Protein AF-A0A1K2HZ87-F1 (afdb_monomer)

Solvent-accessible surface area (backbone atoms only — not comparable to full-atom values): 9697 Å² total; per-residue (Å²): 133,84,80,79,74,82,75,60,82,51,52,67,23,54,53,44,24,33,59,76,69,73,49,87,72,66,82,45,75,42,82,90,81,46,30,38,33,39,70,49,81,45,78,43,87,88,40,58,28,42,38,37,41,38,37,34,68,82,41,37,35,39,38,37,41,30,36,68,82,52,58,38,42,77,94,30,50,65,41,46,52,54,32,38,54,56,54,40,75,74,49,92,72,55,38,61,44,82,44,85,47,100,91,45,31,31,45,28,40,40,35,76,45,79,30,78,99,60,77,78,41,17,66,57,54,44,53,53,50,51,54,49,48,52,52,48,39,74,45,42,64,57,51,46,45,31,32,74,51,88,51,48,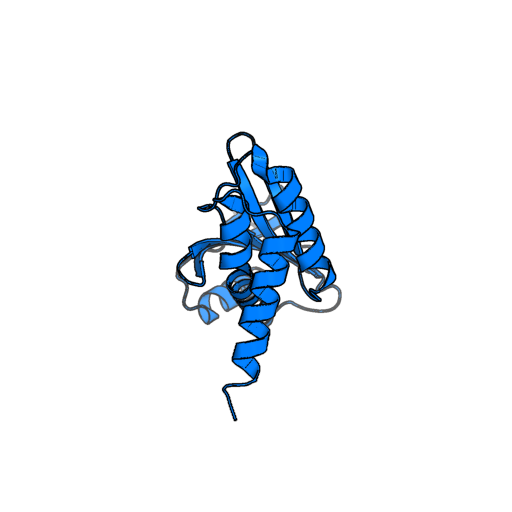33,68,60,46,52,51,53,54,52,54,58,61,53,55,60,69,68,74,77,120

Sequence (172 aa):
MTSNTIAFKHDIALKTFLAEMEWDDEVAYDFDQDFAHVTTSVSVGGNYCLLIVEAYNNDMIDIYIYMRYMSVKESQSEQMQLLLSTINSKMRVGAFQFLPMPDQRVVRWHHATDFEGSNPTGTTIRLNVVNGLETVKHYADLIAAVALTNQKADAAFAEFMQTHQHEGENTH

pLDDT: mean 88.02, std 13.91, range [37.75, 98.31]

Mean predicted aligned error: 6.15 Å

Nearest PDB structures (foldseek):
  5fr7-assembly1_B  TM=6.627E-01  e=3.741E-04  Erwinia amylovora CFBP1430
  4h5b-assembly1_A  TM=6.533E-01  e=1.423E-03  Deinococcus radiodurans R1 = ATCC 13939 = DSM 20539
  9bcu-assembly1_B  TM=2.996E-01  e=3.580E-01  Thermococcus kodakarensis
  4z4q-assembly1_A  TM=2.745E-01  e=2.340E-01  Streptococcus pneumoniae TIGR4
  8k2c-assembly1_SY  TM=2.185E-01  e=1.846E+00  Homo sapiens

Organism: NCBI:txid665118

Structure (mmCIF, N/CA/C/O backbone):
data_AF-A0A1K2HZ87-F1
#
_entry.id   AF-A0A1K2HZ87-F1
#
loop_
_atom_site.group_PDB
_atom_site.id
_atom_site.type_symbol
_atom_site.label_atom_id
_atom_site.label_alt_id
_atom_site.label_comp_id
_atom_site.label_asym_id
_atom_site.label_entity_id
_atom_site.label_seq_id
_atom_site.pdbx_PDB_ins_code
_atom_site.Cartn_x
_atom_site.Cartn_y
_atom_site.Cartn_z
_atom_site.occupancy
_atom_site.B_iso_or_equiv
_atom_site.auth_seq_id
_atom_site.auth_comp_id
_atom_site.auth_asym_id
_atom_site.auth_atom_id
_atom_site.pdbx_PDB_model_num
ATOM 1 N N . MET A 1 1 ? 1.991 -1.975 -41.787 1.00 37.94 1 MET A N 1
ATOM 2 C CA . MET A 1 1 ? 1.447 -1.218 -40.644 1.00 37.94 1 MET A CA 1
ATOM 3 C C . MET A 1 1 ? 2.426 -1.406 -39.504 1.00 37.94 1 MET A C 1
ATOM 5 O O . MET A 1 1 ? 2.479 -2.484 -38.933 1.00 37.94 1 MET A O 1
ATOM 9 N N . THR A 1 2 ? 3.309 -0.440 -39.284 1.00 38.53 2 THR A N 1
ATOM 10 C CA . THR A 1 2 ? 4.235 -0.458 -38.149 1.00 38.53 2 THR A CA 1
ATOM 11 C C . THR A 1 2 ? 3.432 -0.097 -36.910 1.00 38.53 2 THR A C 1
ATOM 13 O O . THR A 1 2 ? 2.981 1.038 -36.779 1.00 38.53 2 THR A O 1
ATOM 16 N N . SER A 1 3 ? 3.183 -1.085 -36.051 1.00 37.75 3 SER A N 1
ATOM 17 C CA . SER A 1 3 ? 2.693 -0.846 -34.697 1.00 37.75 3 SER A CA 1
ATOM 18 C C . SER A 1 3 ? 3.738 0.015 -33.995 1.00 37.75 3 SER A C 1
ATOM 20 O O . SER A 1 3 ? 4.822 -0.473 -33.684 1.00 37.75 3 SER A O 1
ATOM 22 N N . ASN A 1 4 ? 3.456 1.308 -33.824 1.00 40.94 4 ASN A N 1
ATOM 23 C CA . ASN A 1 4 ? 4.216 2.147 -32.908 1.00 40.94 4 ASN A CA 1
ATOM 24 C C . ASN A 1 4 ? 3.899 1.632 -31.507 1.00 40.94 4 ASN A C 1
ATOM 26 O O . ASN A 1 4 ? 2.905 2.029 -30.907 1.00 40.94 4 ASN A O 1
ATOM 30 N N . THR A 1 5 ? 4.700 0.691 -31.019 1.00 52.38 5 THR A N 1
ATOM 31 C CA . THR A 1 5 ? 4.662 0.289 -29.618 1.00 52.38 5 THR A CA 1
ATOM 32 C C . THR A 1 5 ? 5.093 1.510 -28.816 1.00 52.38 5 THR A C 1
ATOM 34 O O . THR A 1 5 ? 6.268 1.876 -28.830 1.00 52.38 5 THR A O 1
ATOM 37 N N . ILE A 1 6 ? 4.134 2.196 -28.195 1.00 56.19 6 ILE A N 1
ATOM 38 C CA . ILE A 1 6 ? 4.424 3.235 -27.210 1.00 56.19 6 ILE A CA 1
ATOM 39 C C . ILE A 1 6 ? 5.147 2.516 -26.072 1.00 56.19 6 ILE A C 1
ATOM 41 O O . ILE A 1 6 ? 4.552 1.715 -25.356 1.00 56.19 6 ILE A O 1
ATOM 45 N N . ALA A 1 7 ? 6.460 2.712 -25.987 1.00 64.81 7 ALA A N 1
ATOM 46 C CA . ALA A 1 7 ? 7.258 2.165 -24.906 1.00 64.81 7 ALA A CA 1
ATOM 47 C C . ALA A 1 7 ? 7.078 3.078 -23.692 1.00 64.81 7 ALA A C 1
ATOM 49 O O . ALA A 1 7 ? 7.495 4.235 -23.728 1.00 64.81 7 ALA A O 1
ATOM 50 N N . PHE A 1 8 ? 6.447 2.568 -22.635 1.00 75.81 8 P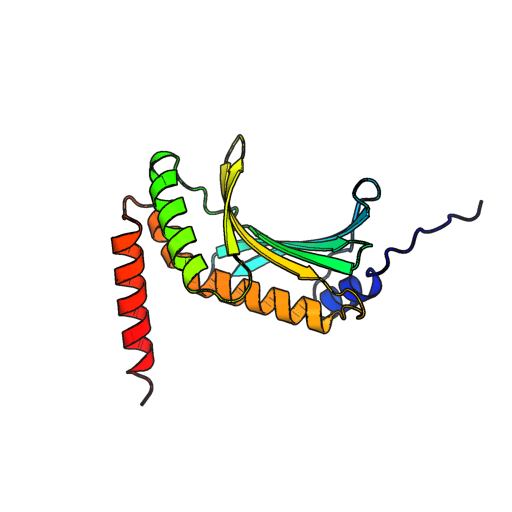HE A N 1
ATOM 51 C CA . PHE A 1 8 ? 6.409 3.260 -21.351 1.00 75.81 8 PHE A CA 1
ATOM 52 C C . PHE A 1 8 ? 7.821 3.387 -20.790 1.00 75.81 8 PHE A C 1
ATOM 54 O O . PHE A 1 8 ? 8.598 2.426 -20.816 1.00 75.81 8 PHE A O 1
ATOM 61 N N . LYS A 1 9 ? 8.149 4.573 -20.267 1.00 80.75 9 LYS A N 1
ATOM 62 C CA . LYS A 1 9 ? 9.511 4.945 -19.852 1.00 80.75 9 LYS A CA 1
ATOM 63 C C . LYS A 1 9 ? 10.128 3.946 -18.867 1.00 80.75 9 LYS A C 1
ATOM 65 O O . LYS A 1 9 ? 11.326 3.675 -18.930 1.00 80.75 9 LYS A O 1
ATOM 70 N N . HIS A 1 10 ? 9.307 3.371 -17.990 1.00 84.69 10 HIS A N 1
ATOM 71 C CA . HIS A 1 10 ? 9.749 2.520 -16.882 1.00 84.69 10 HIS A CA 1
ATOM 72 C C . HIS A 1 10 ? 9.409 1.032 -17.040 1.00 84.69 10 HIS A C 1
ATOM 74 O O . HIS A 1 10 ? 9.577 0.265 -16.093 1.00 84.69 10 HIS A O 1
ATOM 80 N N . ASP A 1 11 ? 9.006 0.588 -18.233 1.00 90.06 11 ASP A N 1
ATOM 81 C CA . ASP A 1 11 ? 8.689 -0.823 -18.511 1.00 90.06 11 ASP A CA 1
ATOM 82 C C . ASP A 1 11 ? 9.848 -1.775 -18.141 1.00 90.06 11 ASP A C 1
ATOM 84 O O . ASP A 1 11 ? 9.665 -2.783 -17.458 1.00 90.06 11 ASP A O 1
ATOM 88 N N . ILE A 1 12 ? 11.081 -1.409 -18.508 1.00 91.12 12 ILE A N 1
ATOM 89 C CA . ILE A 1 12 ? 12.283 -2.195 -18.183 1.00 91.12 12 ILE A CA 1
ATOM 90 C C . ILE A 1 12 ? 12.487 -2.300 -16.665 1.00 91.12 12 ILE A C 1
ATOM 92 O O . ILE A 1 12 ? 12.902 -3.352 -16.170 1.00 91.12 12 ILE A O 1
ATOM 96 N N . ALA A 1 13 ? 12.194 -1.232 -15.917 1.00 93.50 13 ALA A N 1
ATOM 97 C CA . ALA A 1 13 ? 12.346 -1.223 -14.467 1.00 93.50 13 ALA A CA 1
ATOM 98 C C . ALA A 1 13 ? 11.336 -2.169 -13.801 1.00 93.50 13 ALA A C 1
ATOM 100 O O . ALA A 1 13 ? 11.739 -2.964 -12.954 1.00 93.50 13 ALA A O 1
ATOM 101 N N . LEU A 1 14 ? 10.071 -2.161 -14.241 1.00 95.56 14 LEU A N 1
ATOM 102 C CA . LEU A 1 14 ? 9.042 -3.085 -13.750 1.00 95.56 14 LEU A CA 1
ATOM 103 C C . LEU A 1 14 ? 9.363 -4.548 -14.087 1.00 95.56 14 LEU A C 1
ATOM 105 O O . LEU A 1 14 ? 9.256 -5.411 -13.221 1.00 95.56 14 LEU A O 1
ATOM 109 N N . LYS A 1 15 ? 9.840 -4.835 -15.304 1.00 94.94 15 LYS A N 1
ATOM 110 C CA . LYS A 1 15 ? 10.272 -6.192 -15.693 1.00 94.94 15 LYS A CA 1
ATOM 111 C C . LYS A 1 15 ? 11.463 -6.687 -14.879 1.00 94.94 15 LYS A C 1
ATOM 113 O O . LYS A 1 15 ? 11.500 -7.844 -14.473 1.00 94.94 15 LYS A O 1
ATOM 118 N N . THR A 1 16 ? 12.431 -5.809 -14.621 1.00 94.69 16 THR A N 1
ATOM 119 C CA . THR A 1 16 ? 13.583 -6.136 -13.767 1.00 94.69 16 THR A CA 1
ATOM 120 C C . THR A 1 16 ? 13.135 -6.379 -12.327 1.00 94.69 16 THR A C 1
ATOM 122 O O . THR A 1 16 ? 13.592 -7.327 -11.703 1.00 94.69 16 THR A O 1
ATOM 125 N N . PHE A 1 17 ? 12.204 -5.569 -11.817 1.00 96.38 17 PHE A N 1
ATOM 126 C CA . PHE A 1 17 ? 11.588 -5.765 -10.506 1.00 96.38 17 PHE A CA 1
ATOM 127 C C . PHE A 1 17 ? 10.897 -7.133 -10.390 1.00 96.38 17 PHE A C 1
ATOM 129 O O . PHE A 1 17 ? 11.177 -7.860 -9.443 1.00 96.38 17 PHE A O 1
ATOM 136 N N . LEU A 1 18 ? 10.061 -7.514 -11.362 1.00 96.44 18 LEU A N 1
ATOM 137 C CA . LEU A 1 18 ? 9.407 -8.829 -11.400 1.00 96.44 18 LEU A CA 1
ATOM 138 C C . LEU A 1 18 ? 10.424 -9.975 -11.371 1.00 96.44 18 LEU A C 1
ATOM 140 O O . LEU A 1 18 ? 10.289 -10.902 -10.576 1.00 96.44 18 LEU A O 1
ATOM 144 N N . ALA A 1 19 ? 11.483 -9.870 -12.180 1.00 95.06 19 ALA A N 1
ATOM 145 C CA . ALA A 1 19 ? 12.557 -10.857 -12.207 1.00 95.06 19 ALA A CA 1
ATOM 146 C C . ALA A 1 19 ? 13.308 -10.947 -10.865 1.00 95.06 19 ALA A C 1
ATOM 148 O O . ALA A 1 19 ? 13.612 -12.045 -10.413 1.00 95.06 19 ALA A O 1
ATOM 149 N N . GLU A 1 20 ? 13.582 -9.814 -10.208 1.00 95.12 20 GLU A N 1
ATOM 150 C CA . GLU A 1 20 ? 14.204 -9.782 -8.875 1.00 95.12 20 GLU A CA 1
ATOM 151 C C . GLU A 1 20 ? 13.308 -10.371 -7.775 1.00 95.12 20 GLU A C 1
ATOM 153 O O . GLU A 1 20 ? 13.824 -10.874 -6.778 1.00 95.12 20 GLU A O 1
ATOM 158 N N . MET A 1 21 ? 11.986 -10.283 -7.935 1.00 94.56 21 MET A N 1
ATOM 159 C CA . MET A 1 21 ? 11.010 -10.883 -7.021 1.00 94.56 21 MET A CA 1
ATOM 160 C C . MET A 1 21 ? 10.713 -12.353 -7.337 1.00 94.56 21 ME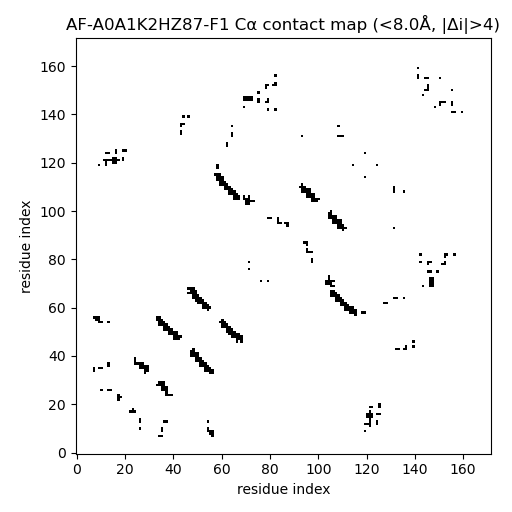T A C 1
ATOM 162 O O . MET A 1 21 ? 10.005 -12.996 -6.564 1.00 94.56 21 MET A O 1
ATOM 166 N N . GLU A 1 22 ? 11.248 -12.875 -8.446 1.00 94.69 22 GLU A N 1
ATOM 167 C CA . GLU A 1 22 ? 10.935 -14.204 -8.984 1.00 94.69 22 GLU A CA 1
ATOM 168 C C . GLU A 1 22 ? 9.426 -14.399 -9.232 1.00 94.69 22 GLU A C 1
ATOM 170 O O . GLU A 1 22 ? 8.881 -15.484 -9.033 1.00 94.69 22 GLU A O 1
ATOM 175 N N . TRP A 1 23 ? 8.741 -13.334 -9.659 1.00 94.12 23 TRP A N 1
ATOM 176 C CA . TRP A 1 23 ? 7.316 -13.360 -9.996 1.00 94.12 23 TRP A CA 1
ATOM 177 C C . TRP A 1 23 ? 7.105 -13.562 -11.494 1.00 94.12 23 TRP A C 1
ATOM 179 O O . TRP A 1 23 ? 7.844 -13.024 -12.320 1.00 94.12 23 TRP A O 1
ATOM 189 N N . ASP A 1 24 ? 6.079 -14.338 -11.834 1.00 93.38 24 ASP A N 1
ATOM 190 C CA . ASP A 1 24 ? 5.660 -14.652 -13.201 1.00 93.38 24 ASP A CA 1
ATOM 191 C C . ASP A 1 24 ? 4.520 -13.752 -13.709 1.00 93.38 24 ASP A C 1
ATOM 193 O O . ASP A 1 24 ? 4.047 -13.933 -14.832 1.00 93.38 24 ASP A O 1
ATOM 197 N N . ASP A 1 25 ? 4.109 -12.766 -12.906 1.00 95.94 25 ASP A N 1
ATOM 198 C CA . ASP A 1 25 ? 3.142 -11.740 -13.290 1.00 95.94 25 ASP A CA 1
ATOM 199 C C . ASP A 1 25 ? 3.616 -10.929 -14.512 1.00 95.94 25 ASP A C 1
ATOM 201 O O . ASP A 1 25 ? 4.810 -10.754 -14.768 1.00 95.94 25 ASP A O 1
ATOM 205 N N . GLU A 1 26 ? 2.662 -10.375 -15.260 1.00 93.56 26 GLU A N 1
ATOM 206 C CA . GLU A 1 26 ? 2.937 -9.552 -16.440 1.00 93.56 26 GLU A CA 1
ATOM 207 C C . GLU A 1 26 ? 2.781 -8.053 -16.146 1.00 93.56 26 GLU A C 1
ATOM 209 O O . GLU A 1 26 ? 1.972 -7.629 -15.317 1.00 93.56 26 GLU A O 1
ATOM 214 N N . VAL A 1 27 ? 3.540 -7.227 -16.875 1.00 94.88 27 VAL A N 1
ATOM 215 C CA . VAL A 1 27 ? 3.350 -5.771 -16.878 1.00 94.88 27 VAL A CA 1
ATOM 216 C C . VAL A 1 27 ? 2.158 -5.429 -17.768 1.00 94.88 27 VAL A C 1
ATOM 218 O O . VAL A 1 27 ? 2.179 -5.689 -18.974 1.00 94.88 27 VAL A O 1
ATOM 221 N N . ALA A 1 28 ? 1.142 -4.811 -17.175 1.00 94.56 28 ALA A N 1
ATOM 222 C CA . ALA A 1 28 ? -0.009 -4.258 -17.870 1.00 94.56 28 ALA A CA 1
ATOM 223 C C . ALA A 1 28 ? 0.166 -2.750 -18.109 1.00 94.56 28 ALA A C 1
ATOM 225 O O . ALA A 1 28 ? 0.977 -2.086 -17.462 1.00 94.56 28 ALA A O 1
ATOM 226 N N . TYR A 1 29 ? -0.604 -2.200 -19.047 1.00 93.12 29 TYR A N 1
ATOM 227 C CA . TYR A 1 29 ? -0.482 -0.808 -19.479 1.00 93.12 29 TYR A CA 1
ATOM 228 C C . TYR A 1 29 ? -1.847 -0.129 -19.469 1.00 93.12 29 TYR A C 1
ATOM 230 O O . TYR A 1 29 ? -2.799 -0.654 -20.048 1.00 93.12 29 TYR A O 1
ATOM 238 N N . ASP A 1 30 ? -1.920 1.041 -18.843 1.00 91.44 30 ASP A N 1
ATOM 239 C CA . ASP A 1 30 ? -3.054 1.952 -18.944 1.00 91.44 30 ASP A CA 1
ATOM 240 C C . ASP A 1 30 ? -2.632 3.146 -19.811 1.00 91.44 30 ASP A C 1
ATOM 242 O O . ASP A 1 30 ? -1.872 4.020 -19.392 1.00 91.44 30 ASP A O 1
ATOM 246 N N . PHE A 1 31 ? -3.093 3.145 -21.063 1.00 88.50 31 PHE A N 1
ATOM 247 C CA . PHE A 1 31 ? -2.781 4.199 -22.030 1.00 88.50 31 PHE A CA 1
AT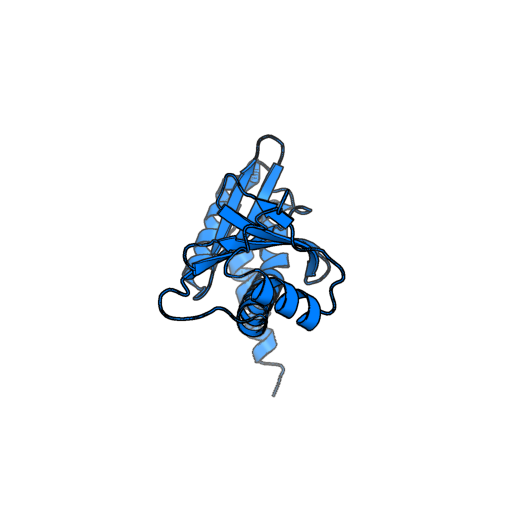OM 248 C C . PHE A 1 31 ? -3.596 5.476 -21.810 1.00 88.50 31 PHE A C 1
ATOM 250 O O . PHE A 1 31 ? -3.188 6.529 -22.293 1.00 88.50 31 PHE A O 1
ATOM 257 N N . ASP A 1 32 ? -4.727 5.394 -21.105 1.00 88.50 32 ASP A N 1
ATOM 258 C CA . ASP A 1 32 ? -5.580 6.553 -20.838 1.00 88.50 32 ASP A CA 1
ATOM 259 C C . ASP A 1 32 ? -5.023 7.368 -19.664 1.00 88.50 32 ASP A C 1
ATOM 261 O O . ASP A 1 32 ? -5.077 8.599 -19.671 1.00 88.50 32 ASP A O 1
ATOM 265 N N . GLN A 1 33 ? -4.461 6.678 -18.670 1.00 85.88 33 GLN A N 1
ATOM 266 C CA . GLN A 1 33 ? -3.867 7.273 -17.470 1.00 85.88 33 GLN A CA 1
ATOM 267 C C . GLN A 1 33 ? -2.336 7.377 -17.518 1.00 85.88 33 GLN A C 1
ATOM 269 O O . GLN A 1 33 ? -1.725 7.908 -16.593 1.00 85.88 33 GLN A O 1
ATOM 274 N N . ASP A 1 34 ? -1.726 6.916 -18.608 1.00 90.19 34 ASP A N 1
ATOM 275 C CA . ASP A 1 34 ? -0.303 7.061 -18.913 1.00 90.19 34 ASP A CA 1
ATOM 276 C C . ASP A 1 34 ? 0.647 6.409 -17.884 1.00 90.19 34 ASP A C 1
ATOM 278 O O . ASP A 1 34 ? 1.686 6.967 -17.508 1.00 90.19 34 ASP A O 1
ATOM 282 N N . PHE A 1 35 ? 0.328 5.172 -17.477 1.00 91.88 35 PHE A N 1
ATOM 283 C CA . PHE A 1 35 ? 1.198 4.357 -16.625 1.00 91.88 35 PHE A CA 1
ATOM 284 C C . PHE A 1 35 ? 1.271 2.880 -17.036 1.00 91.88 35 PHE A C 1
ATOM 286 O O . PHE A 1 35 ? 0.350 2.301 -17.616 1.00 91.88 35 PHE A O 1
ATOM 293 N N . ALA A 1 36 ? 2.383 2.241 -16.674 1.00 94.38 36 ALA A N 1
ATOM 294 C CA . ALA A 1 36 ? 2.527 0.788 -16.663 1.00 94.38 36 ALA A CA 1
ATOM 295 C C . ALA A 1 36 ? 2.366 0.275 -15.229 1.00 94.38 36 ALA A C 1
ATO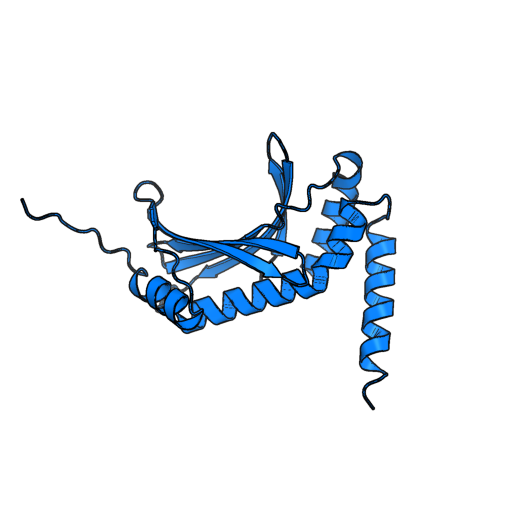M 297 O O . ALA A 1 36 ? 2.764 0.958 -14.286 1.00 94.38 36 ALA A O 1
ATOM 298 N N . HIS A 1 37 ? 1.799 -0.912 -15.036 1.00 95.94 37 HIS A N 1
ATOM 299 C CA . HIS A 1 37 ? 1.588 -1.448 -13.698 1.00 95.94 37 HIS A CA 1
ATOM 300 C C . HIS A 1 37 ? 1.780 -2.953 -13.588 1.00 95.94 37 HIS A C 1
ATOM 302 O O . HIS A 1 37 ? 1.613 -3.711 -14.542 1.00 95.94 37 HIS A O 1
ATOM 308 N N . VAL A 1 38 ? 2.096 -3.368 -12.367 1.00 96.94 38 VAL A N 1
ATOM 309 C CA . VAL A 1 38 ? 2.111 -4.757 -11.913 1.00 96.94 38 VAL A CA 1
ATOM 310 C C . VAL A 1 38 ? 1.075 -4.888 -10.809 1.00 96.94 38 VAL A C 1
ATOM 312 O O . VAL A 1 38 ? 1.025 -4.057 -9.904 1.00 96.94 38 VAL A O 1
ATOM 315 N N . THR A 1 39 ? 0.256 -5.933 -10.866 1.00 96.94 39 THR A N 1
ATOM 316 C CA . THR A 1 39 ? -0.689 -6.288 -9.803 1.00 96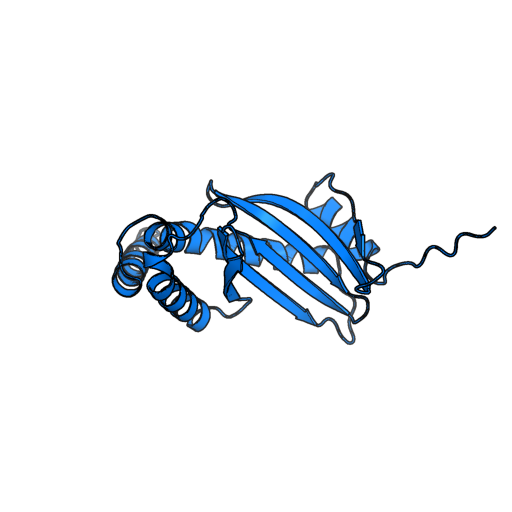.94 39 THR A CA 1
ATOM 317 C C . THR A 1 39 ? -0.449 -7.728 -9.399 1.00 96.94 39 THR A C 1
ATOM 319 O O . THR A 1 39 ? -0.511 -8.605 -10.249 1.00 96.94 39 THR A O 1
ATOM 322 N N . THR A 1 40 ? -0.218 -7.976 -8.112 1.00 95.44 40 THR A N 1
ATOM 323 C CA . THR A 1 40 ? 0.046 -9.326 -7.607 1.00 95.44 40 THR A CA 1
ATOM 324 C C . THR A 1 40 ? -0.539 -9.540 -6.213 1.00 95.44 40 THR A C 1
ATOM 326 O O . THR A 1 40 ? -0.795 -8.592 -5.463 1.00 95.44 40 THR A O 1
ATOM 329 N N . SER A 1 41 ? -0.765 -10.800 -5.851 1.00 94.31 41 SER A N 1
ATOM 330 C CA . SER A 1 41 ? -1.205 -11.182 -4.507 1.00 94.31 41 SER A CA 1
ATOM 331 C C . SER A 1 41 ? -0.016 -11.645 -3.676 1.00 94.31 41 SER A C 1
ATOM 333 O O . SER A 1 41 ? 0.697 -12.564 -4.060 1.00 94.31 41 SER A O 1
ATOM 335 N N . VAL A 1 42 ? 0.162 -11.056 -2.496 1.00 93.69 42 VAL A N 1
ATOM 336 C CA . VAL A 1 42 ? 1.283 -11.352 -1.592 1.00 93.69 42 VAL A CA 1
ATOM 337 C C . VAL A 1 42 ? 0.777 -11.775 -0.217 1.00 93.69 42 VAL A C 1
ATOM 339 O O . VAL A 1 42 ? -0.272 -11.318 0.237 1.00 93.69 42 VAL A O 1
ATOM 342 N N . SER A 1 43 ? 1.520 -12.648 0.463 1.00 90.94 43 SER A N 1
ATOM 343 C CA . SER A 1 43 ? 1.252 -13.021 1.857 1.00 90.94 43 SER A CA 1
ATOM 344 C C . SER A 1 43 ? 2.189 -12.256 2.784 1.00 90.94 43 SER A C 1
ATOM 346 O O . SER A 1 43 ? 3.408 -12.336 2.648 1.00 90.94 43 SER A O 1
ATOM 348 N N . VAL A 1 44 ? 1.619 -11.514 3.731 1.00 86.75 44 VAL A N 1
ATOM 349 C CA . VAL A 1 44 ? 2.341 -10.653 4.669 1.00 86.75 44 VAL A CA 1
ATOM 350 C C . VAL A 1 44 ? 1.897 -10.999 6.084 1.00 86.75 44 VAL A C 1
ATOM 352 O O . VAL A 1 44 ? 0.763 -10.728 6.472 1.00 86.75 44 VAL A O 1
ATOM 355 N N . GLY A 1 45 ? 2.771 -11.652 6.856 1.00 77.69 45 GLY A N 1
ATOM 356 C CA . GLY A 1 45 ? 2.442 -12.064 8.229 1.00 77.69 45 GLY A CA 1
ATOM 357 C C . GLY A 1 45 ? 1.211 -12.978 8.312 1.00 77.69 45 GLY A C 1
ATOM 358 O O . GLY A 1 45 ? 0.421 -12.855 9.236 1.00 77.69 45 GLY A O 1
ATOM 359 N N . GLY A 1 46 ? 0.994 -13.836 7.307 1.00 81.12 46 GLY A N 1
ATOM 360 C CA . GLY A 1 46 ? -0.191 -14.702 7.219 1.00 81.12 46 GLY A CA 1
ATOM 361 C C . GLY A 1 46 ? -1.453 -14.021 6.674 1.00 81.12 46 GLY A C 1
ATOM 362 O O . GLY A 1 46 ? -2.455 -14.699 6.458 1.00 81.12 46 GLY A O 1
ATOM 363 N N . ASN A 1 47 ? -1.408 -12.714 6.396 1.00 83.38 47 ASN A N 1
ATOM 364 C CA . ASN A 1 47 ? -2.497 -11.975 5.767 1.00 83.38 47 ASN A CA 1
ATOM 365 C C . ASN A 1 47 ? -2.263 -11.854 4.260 1.00 83.38 47 ASN A C 1
ATOM 367 O O . ASN A 1 47 ? -1.200 -11.421 3.816 1.00 83.38 47 ASN A O 1
ATOM 371 N N . TYR A 1 48 ? -3.278 -12.175 3.462 1.00 89.12 48 TYR A N 1
ATOM 372 C CA . TYR A 1 48 ? -3.231 -11.922 2.027 1.00 89.12 48 TYR A CA 1
ATOM 373 C C . TYR A 1 48 ? -3.431 -10.427 1.755 1.00 89.12 48 TYR A C 1
ATOM 375 O O . TYR A 1 48 ? -4.357 -9.802 2.274 1.00 89.12 48 TYR A O 1
ATOM 383 N N . CYS A 1 49 ? -2.565 -9.852 0.932 1.00 94.06 49 CYS A N 1
ATOM 384 C CA . CYS A 1 49 ? -2.634 -8.469 0.482 1.00 94.06 49 CYS A CA 1
ATOM 385 C C . CYS A 1 49 ? -2.600 -8.425 -1.046 1.00 94.06 49 CYS A C 1
ATOM 387 O O . CYS A 1 49 ? -2.006 -9.290 -1.688 1.00 94.06 49 CYS A O 1
ATOM 389 N N . LEU A 1 50 ? -3.222 -7.400 -1.627 1.00 95.31 50 LEU A N 1
ATOM 390 C CA . LEU A 1 50 ? -3.037 -7.080 -3.040 1.00 95.31 50 LEU A CA 1
ATOM 391 C C . LEU A 1 50 ? -1.982 -5.983 -3.148 1.00 95.31 50 LEU A C 1
ATOM 393 O O . LEU A 1 50 ? -2.193 -4.887 -2.629 1.00 95.31 50 LEU A O 1
ATOM 397 N N . LEU A 1 51 ? -0.876 -6.279 -3.815 1.00 97.25 51 LEU A N 1
ATOM 398 C CA . LEU A 1 51 ? 0.155 -5.312 -4.159 1.00 97.25 51 LEU A CA 1
ATOM 399 C C . LEU A 1 51 ? -0.106 -4.790 -5.573 1.00 97.25 51 LEU A C 1
ATOM 401 O O . LEU A 1 51 ? -0.332 -5.572 -6.494 1.00 97.25 51 LEU A O 1
ATOM 405 N N . ILE A 1 52 ? -0.041 -3.473 -5.735 1.00 97.56 52 ILE A N 1
ATOM 406 C CA . ILE A 1 52 ? -0.045 -2.798 -7.029 1.00 97.56 52 ILE A CA 1
ATOM 407 C C . ILE A 1 52 ? 1.164 -1.869 -7.066 1.00 97.56 52 ILE A C 1
ATOM 409 O O . ILE A 1 52 ? 1.392 -1.116 -6.119 1.00 97.56 52 ILE A O 1
ATOM 413 N N . VAL A 1 53 ? 1.933 -1.934 -8.147 1.00 98.00 53 VAL A N 1
ATOM 414 C CA . VAL A 1 53 ? 3.016 -0.993 -8.443 1.00 98.00 53 VAL A CA 1
ATOM 415 C C . VAL A 1 53 ? 2.672 -0.307 -9.753 1.00 98.00 53 VAL A C 1
ATOM 417 O O . VAL A 1 53 ? 2.518 -0.989 -10.762 1.00 98.00 53 VAL A O 1
ATOM 420 N N . GLU A 1 54 ? 2.560 1.013 -9.738 1.00 97.06 54 GLU A N 1
ATOM 421 C CA . GLU A 1 54 ? 2.279 1.846 -10.906 1.00 97.06 54 GLU A CA 1
ATOM 422 C C . GLU A 1 54 ? 3.512 2.697 -11.204 1.00 97.06 54 GLU A C 1
ATOM 424 O O . GLU A 1 54 ? 4.054 3.344 -10.312 1.00 97.06 54 GLU A O 1
ATOM 429 N N . ALA A 1 55 ? 3.972 2.682 -12.451 1.00 95.19 55 ALA A N 1
ATOM 430 C CA . ALA A 1 55 ? 5.070 3.505 -12.930 1.00 95.19 55 ALA A CA 1
ATOM 431 C C . ALA A 1 55 ? 4.557 4.419 -14.046 1.00 95.19 55 ALA A C 1
ATOM 433 O O . ALA A 1 55 ? 4.252 3.971 -15.157 1.00 95.19 55 ALA A O 1
ATOM 434 N N . TYR A 1 56 ? 4.456 5.700 -13.723 1.00 92.88 56 TYR A N 1
ATOM 435 C CA . TYR A 1 56 ? 3.921 6.747 -14.581 1.00 92.88 56 TYR A CA 1
ATOM 436 C C . TYR A 1 56 ? 5.011 7.311 -15.492 1.00 92.88 56 TYR A C 1
ATOM 438 O O . TYR A 1 56 ? 6.182 7.371 -15.124 1.00 92.88 56 TYR A O 1
ATOM 446 N N . ASN A 1 57 ? 4.644 7.795 -16.678 1.00 88.88 57 ASN A N 1
ATOM 447 C CA . ASN A 1 57 ? 5.621 8.385 -17.604 1.00 88.88 57 ASN A CA 1
ATOM 448 C C . ASN A 1 57 ? 6.252 9.704 -17.110 1.00 88.88 57 ASN A C 1
ATOM 450 O O . ASN A 1 57 ? 7.246 10.155 -17.683 1.00 88.88 57 ASN A O 1
ATOM 454 N N . ASN A 1 58 ? 5.710 10.305 -16.049 1.00 89.44 58 ASN A N 1
ATOM 455 C CA . ASN A 1 58 ? 6.233 11.508 -15.398 1.00 89.44 58 ASN A CA 1
ATOM 456 C C . ASN A 1 58 ? 7.258 11.216 -14.283 1.00 89.44 58 ASN A C 1
ATOM 458 O O . ASN A 1 58 ? 7.423 12.054 -13.405 1.00 89.44 58 ASN A O 1
ATOM 462 N N . ASP A 1 59 ? 7.913 10.051 -14.298 1.00 90.56 59 ASP A N 1
ATOM 463 C CA . ASP A 1 59 ? 8.898 9.622 -13.290 1.00 90.56 59 ASP A CA 1
ATOM 464 C C . ASP A 1 59 ? 8.335 9.320 -11.893 1.00 90.56 59 ASP A C 1
ATOM 466 O O . ASP A 1 59 ? 9.095 9.019 -10.970 1.00 90.56 59 ASP A O 1
ATOM 470 N N . MET A 1 60 ? 7.011 9.307 -11.731 1.00 94.12 60 MET A N 1
ATOM 471 C CA . MET A 1 60 ? 6.383 8.857 -10.493 1.00 94.12 60 MET A CA 1
ATOM 472 C C . MET A 1 60 ? 6.263 7.336 -10.451 1.00 94.12 60 MET A C 1
ATOM 474 O O . MET A 1 60 ? 5.836 6.694 -11.414 1.00 94.12 60 MET A O 1
ATOM 478 N N . ILE A 1 61 ? 6.580 6.760 -9.293 1.00 95.50 61 ILE A N 1
ATOM 479 C CA . ILE A 1 61 ? 6.226 5.382 -8.960 1.00 95.50 61 ILE A CA 1
ATOM 480 C C . ILE A 1 61 ? 5.369 5.376 -7.709 1.00 95.50 61 ILE A C 1
ATOM 482 O O . ILE A 1 61 ? 5.827 5.794 -6.642 1.00 95.50 61 ILE A O 1
ATOM 486 N N . ASP A 1 62 ? 4.178 4.805 -7.835 1.00 97.44 62 ASP A N 1
ATOM 487 C CA . ASP A 1 62 ? 3.279 4.571 -6.719 1.00 97.44 62 ASP A CA 1
ATOM 488 C C . ASP A 1 62 ? 3.234 3.085 -6.376 1.00 97.44 62 ASP A C 1
ATOM 490 O O . ASP A 1 62 ? 3.150 2.205 -7.233 1.00 97.44 62 ASP A O 1
ATOM 494 N N . ILE A 1 63 ? 3.279 2.800 -5.081 1.00 98.31 63 ILE A N 1
ATOM 495 C CA . ILE A 1 63 ? 3.167 1.455 -4.534 1.00 98.31 63 ILE A CA 1
ATOM 496 C C . ILE A 1 63 ? 1.977 1.436 -3.594 1.00 98.31 63 ILE A C 1
ATOM 498 O O . ILE A 1 63 ? 1.923 2.184 -2.616 1.00 98.31 63 ILE A O 1
ATOM 502 N N . TYR A 1 64 ? 1.051 0.526 -3.859 1.00 97.94 64 TYR A N 1
ATOM 503 C CA . TYR A 1 64 ? -0.145 0.314 -3.066 1.00 97.94 64 TYR A CA 1
ATOM 504 C C . TYR A 1 64 ? -0.173 -1.112 -2.530 1.00 97.94 64 TYR A C 1
ATOM 506 O O . TYR A 1 64 ? -0.098 -2.068 -3.294 1.00 97.94 64 TYR A O 1
ATOM 514 N N . ILE A 1 65 ? -0.355 -1.275 -1.222 1.00 97.12 65 ILE A N 1
ATOM 515 C CA . ILE A 1 65 ? -0.555 -2.582 -0.589 1.00 97.12 65 ILE A CA 1
ATOM 516 C C . ILE A 1 65 ? -1.913 -2.565 0.098 1.00 97.12 65 ILE A C 1
ATOM 518 O O . ILE A 1 65 ? -2.087 -1.952 1.150 1.00 97.12 65 ILE A O 1
ATOM 522 N N . TYR A 1 66 ? -2.898 -3.219 -0.507 1.00 95.38 66 TYR A N 1
ATOM 523 C CA . TYR A 1 66 ? -4.258 -3.292 0.009 1.00 95.38 66 TYR A CA 1
ATOM 524 C C . TYR A 1 66 ? -4.436 -4.503 0.919 1.00 95.38 66 TYR A C 1
ATOM 526 O O . TYR A 1 66 ? -4.283 -5.648 0.488 1.00 95.38 66 TYR A O 1
ATOM 534 N N . MET A 1 67 ? -4.913 -4.261 2.136 1.00 92.56 67 MET A N 1
ATOM 535 C CA . MET A 1 67 ? -5.308 -5.297 3.092 1.00 92.56 67 MET A CA 1
ATOM 536 C C . MET A 1 67 ? -6.745 -5.776 2.799 1.00 92.56 67 MET A C 1
ATOM 538 O O . MET A 1 67 ? -7.628 -5.700 3.649 1.00 92.56 67 MET A O 1
ATOM 542 N N . ARG A 1 68 ? -7.015 -6.216 1.557 1.00 79.81 68 ARG A N 1
ATOM 543 C CA . ARG A 1 68 ? -8.385 -6.436 1.029 1.00 79.81 68 ARG A CA 1
ATOM 544 C C . ARG A 1 68 ? -9.212 -7.462 1.800 1.00 79.81 68 ARG A C 1
ATOM 546 O O . ARG A 1 68 ? -10.430 -7.343 1.850 1.00 79.81 68 ARG A O 1
ATOM 553 N N . TYR A 1 69 ? -8.569 -8.457 2.398 1.00 77.38 69 TYR A N 1
ATOM 554 C CA . TYR A 1 69 ? -9.266 -9.516 3.130 1.00 77.38 69 TYR A CA 1
ATOM 555 C C . TYR A 1 69 ? -9.676 -9.094 4.549 1.00 77.38 69 TYR A C 1
ATOM 557 O O . TYR A 1 69 ? -10.354 -9.844 5.248 1.00 77.38 69 TYR A O 1
ATOM 565 N N . MET A 1 70 ? -9.317 -7.875 4.959 1.00 81.19 70 MET A N 1
ATOM 566 C CA . MET A 1 70 ? -9.687 -7.272 6.230 1.00 81.19 70 MET A CA 1
ATOM 567 C C . MET A 1 70 ? -10.642 -6.099 5.986 1.00 81.19 70 MET A C 1
ATOM 569 O O . MET A 1 70 ? -10.232 -4.945 5.864 1.00 81.19 70 MET A O 1
ATOM 573 N N . SER A 1 71 ? -11.942 -6.398 5.907 1.00 86.12 71 SER A N 1
ATOM 574 C CA . SER A 1 71 ? -12.964 -5.352 5.821 1.00 86.12 71 SER A CA 1
ATOM 575 C C . SER A 1 71 ? -13.213 -4.742 7.197 1.00 86.12 71 SER A C 1
ATOM 577 O O . SER A 1 71 ? -13.593 -5.432 8.145 1.00 86.12 71 SER A O 1
ATOM 579 N N . VAL A 1 72 ? -13.066 -3.426 7.291 1.00 88.62 72 VAL A N 1
ATOM 580 C CA . VAL A 1 72 ? -13.337 -2.662 8.510 1.00 88.62 72 VAL A CA 1
ATOM 581 C C . VAL A 1 72 ? -14.846 -2.512 8.684 1.00 88.62 72 VAL A C 1
ATOM 583 O O . VAL A 1 72 ? -15.558 -2.077 7.774 1.00 88.62 72 VAL A O 1
ATOM 586 N N . LYS A 1 73 ? -15.357 -2.863 9.867 1.00 88.75 73 LYS A N 1
ATOM 587 C CA . LYS A 1 73 ? -16.769 -2.636 10.207 1.00 88.75 73 LYS A CA 1
ATOM 588 C C . LYS A 1 73 ? -17.070 -1.141 10.198 1.00 88.75 73 LYS A C 1
ATOM 590 O O . LYS A 1 73 ? -16.275 -0.343 10.681 1.00 88.75 73 LYS A O 1
ATOM 595 N N . GLU A 1 74 ? -18.254 -0.758 9.729 1.00 89.25 74 GLU A N 1
ATOM 596 C CA . GLU A 1 74 ? -18.654 0.653 9.689 1.00 89.25 74 GLU A CA 1
ATOM 597 C C . GLU A 1 74 ? -18.543 1.337 11.058 1.00 89.25 74 GLU A C 1
ATOM 599 O O . GLU A 1 74 ? -17.978 2.427 11.150 1.00 89.25 74 GLU A O 1
ATOM 604 N N . SER A 1 75 ? -18.966 0.651 12.125 1.00 90.25 75 SER A N 1
ATOM 605 C CA . SER A 1 75 ? -18.866 1.130 13.509 1.00 90.25 75 SER A CA 1
ATOM 606 C C . SER A 1 75 ? -17.430 1.367 13.993 1.00 90.25 75 SER A C 1
ATOM 608 O O . SER A 1 75 ? -17.243 2.033 15.004 1.00 90.25 75 SER A O 1
ATOM 610 N N . GLN A 1 76 ? -16.426 0.826 13.297 1.00 92.81 76 GLN A N 1
ATOM 611 C CA . GLN A 1 76 ? -15.004 0.989 13.611 1.00 92.81 76 GLN A CA 1
ATOM 612 C C . GLN A 1 76 ? -14.308 2.030 12.724 1.00 92.81 76 GLN A C 1
ATOM 614 O O . GLN A 1 76 ? -13.116 2.267 12.890 1.00 92.81 76 GLN A O 1
ATOM 619 N N . SER A 1 77 ? -15.018 2.693 11.803 1.00 92.56 77 SER A N 1
ATOM 620 C CA . SER A 1 77 ? -14.398 3.617 10.837 1.00 92.56 77 SER A CA 1
ATOM 621 C C . SER A 1 77 ? -13.682 4.796 11.505 1.00 92.56 77 SER A C 1
ATOM 623 O O . SER A 1 77 ? -12.624 5.215 11.040 1.00 92.56 77 SER A O 1
ATOM 625 N N . GLU A 1 78 ? -14.238 5.341 12.589 1.00 94.25 78 GLU A N 1
ATOM 626 C CA . GLU A 1 78 ? -13.614 6.439 13.341 1.00 94.25 78 GLU A CA 1
ATOM 627 C C . GLU A 1 78 ? -12.360 5.962 14.085 1.00 94.25 78 GLU A C 1
ATOM 629 O O . GLU A 1 78 ? -11.301 6.578 13.982 1.00 94.25 78 GLU A O 1
ATOM 634 N N . GLN A 1 79 ? -12.451 4.818 14.771 1.00 96.19 79 GLN A N 1
ATOM 635 C CA . GLN A 1 79 ? -11.314 4.224 15.478 1.00 96.19 79 GLN A CA 1
ATOM 636 C C . GLN A 1 79 ? -10.188 3.861 14.508 1.00 96.19 79 GLN A C 1
ATOM 638 O O . GLN A 1 79 ? -9.025 4.148 14.775 1.00 96.19 79 GLN A O 1
ATOM 643 N N . MET A 1 80 ? -10.525 3.315 13.340 1.00 95.94 80 MET A N 1
ATOM 644 C CA . MET A 1 80 ? -9.545 3.020 12.304 1.00 95.94 80 MET A CA 1
ATOM 645 C C . MET A 1 80 ? -8.835 4.291 11.825 1.00 95.94 80 MET A C 1
ATOM 647 O O . MET A 1 80 ? -7.611 4.325 11.777 1.00 95.94 80 MET A O 1
ATOM 651 N N . GLN A 1 81 ? -9.566 5.369 11.534 1.00 95.62 81 GLN A N 1
ATOM 652 C CA . GLN A 1 81 ? -8.950 6.635 11.116 1.00 95.62 81 GLN A CA 1
ATOM 653 C C . GLN A 1 81 ? -8.006 7.217 12.180 1.00 95.62 81 GLN A C 1
ATOM 655 O O . GLN A 1 81 ? -6.914 7.685 11.842 1.00 95.62 81 GLN A O 1
ATOM 660 N N . LEU A 1 82 ? -8.389 7.152 13.459 1.00 96.69 82 LEU A N 1
ATOM 661 C CA . LEU A 1 82 ? -7.538 7.576 14.576 1.00 96.69 82 LEU A CA 1
ATOM 662 C C . LEU A 1 82 ? -6.275 6.714 14.687 1.00 96.69 82 LEU A C 1
ATOM 664 O O . LEU A 1 82 ? -5.172 7.247 14.848 1.00 96.69 82 LEU A O 1
ATOM 668 N N . LEU A 1 83 ? -6.420 5.393 14.556 1.00 97.25 83 LEU A N 1
ATOM 669 C CA . LEU A 1 83 ? -5.300 4.459 14.587 1.00 97.25 83 LEU A CA 1
ATOM 670 C C . LEU A 1 83 ? -4.309 4.753 13.456 1.00 97.25 83 LEU A C 1
ATOM 672 O O . LEU A 1 83 ? -3.123 4.947 13.719 1.00 97.25 83 LEU A O 1
ATOM 676 N N . LEU A 1 84 ? -4.786 4.830 12.210 1.00 97.00 84 LEU A N 1
ATOM 677 C CA . LEU A 1 84 ? -3.920 5.059 11.053 1.00 97.00 84 LEU A CA 1
ATOM 678 C C . LEU A 1 84 ? -3.224 6.421 11.134 1.00 97.00 84 LEU A C 1
ATOM 680 O O . LEU A 1 84 ? -2.040 6.514 10.829 1.00 97.00 84 LEU A O 1
ATOM 684 N N . SER A 1 85 ? -3.912 7.461 11.616 1.00 96.94 85 SER A N 1
ATOM 685 C CA . SER A 1 85 ? -3.292 8.773 11.860 1.00 96.94 85 SER A CA 1
ATOM 686 C C . SER A 1 85 ? -2.156 8.684 12.885 1.00 96.94 85 SER A C 1
ATOM 688 O O . SER A 1 85 ? -1.089 9.268 12.692 1.00 96.94 85 SER A O 1
ATOM 690 N N . THR A 1 86 ? -2.359 7.907 13.952 1.00 96.06 86 THR A N 1
ATOM 691 C CA . THR A 1 86 ? -1.346 7.672 14.990 1.00 96.06 86 THR A CA 1
ATOM 692 C C . THR A 1 86 ? -0.132 6.937 14.425 1.00 96.06 86 THR A C 1
ATOM 694 O O . THR A 1 86 ? 0.999 7.383 14.623 1.00 96.06 86 THR A O 1
ATOM 697 N N . ILE A 1 87 ? -0.352 5.853 13.677 1.00 96.06 87 ILE A N 1
ATOM 698 C CA . ILE A 1 87 ? 0.710 5.095 13.001 1.00 96.06 87 ILE A CA 1
ATOM 699 C C . ILE A 1 87 ? 1.483 6.005 12.033 1.00 96.06 87 ILE A C 1
ATOM 701 O O . ILE A 1 87 ? 2.704 6.124 12.132 1.00 96.06 87 ILE A O 1
ATOM 705 N N . ASN A 1 88 ? 0.771 6.722 11.160 1.00 96.75 88 ASN A N 1
ATOM 706 C CA . ASN A 1 88 ? 1.367 7.594 10.148 1.00 96.75 88 ASN A CA 1
ATOM 707 C C . ASN A 1 88 ? 2.229 8.705 10.762 1.00 96.75 88 ASN A C 1
ATOM 709 O O . ASN A 1 88 ? 3.279 9.023 10.217 1.00 96.75 88 ASN A O 1
ATOM 713 N N . SER A 1 89 ? 1.849 9.254 11.923 1.00 95.00 89 SER A N 1
ATOM 714 C CA . SER A 1 89 ? 2.659 10.268 12.622 1.00 95.00 89 SER A CA 1
ATOM 715 C C . SER A 1 89 ? 4.016 9.761 13.133 1.00 95.00 89 SER A C 1
ATOM 717 O O . SER A 1 89 ? 4.880 10.561 13.489 1.00 95.00 89 SER A O 1
ATOM 719 N N . LYS A 1 90 ? 4.207 8.437 13.192 1.00 90.62 90 LYS A N 1
ATOM 720 C CA . LYS A 1 90 ? 5.447 7.780 13.636 1.00 90.62 90 LYS A CA 1
ATOM 721 C C . LYS A 1 90 ? 6.259 7.211 12.474 1.00 90.62 90 LYS A C 1
ATOM 723 O O . LYS A 1 90 ? 7.448 6.940 12.641 1.00 90.62 90 LYS A O 1
ATOM 728 N N . MET A 1 91 ? 5.634 7.033 11.315 1.00 90.75 91 MET A N 1
ATOM 729 C CA . MET A 1 91 ? 6.283 6.538 10.109 1.00 90.75 91 MET A CA 1
ATOM 730 C C . MET A 1 91 ? 7.069 7.641 9.397 1.00 90.75 91 MET A C 1
ATOM 732 O O . MET A 1 91 ? 6.746 8.822 9.474 1.00 90.75 91 MET A O 1
ATOM 736 N N . ARG A 1 92 ? 8.120 7.235 8.677 1.00 86.38 92 ARG A N 1
ATOM 737 C CA . ARG A 1 92 ? 8.928 8.137 7.838 1.00 86.38 92 ARG A CA 1
ATOM 738 C C . ARG A 1 92 ? 8.689 7.956 6.343 1.00 86.38 92 ARG A C 1
ATOM 740 O O . ARG A 1 92 ? 9.040 8.842 5.574 1.00 86.38 92 ARG A O 1
ATOM 747 N N . VAL A 1 93 ? 8.154 6.805 5.937 1.00 88.25 93 VAL A N 1
ATOM 748 C CA . VAL A 1 93 ? 8.022 6.400 4.534 1.00 88.25 93 VAL A CA 1
ATOM 749 C C . VAL A 1 93 ? 6.649 5.783 4.321 1.00 88.25 93 VAL A C 1
ATOM 751 O O . VAL A 1 93 ? 6.241 4.897 5.072 1.00 88.25 93 VAL A O 1
ATOM 754 N N . GLY A 1 94 ? 5.958 6.257 3.286 1.00 95.44 94 GLY A N 1
ATOM 755 C CA . GLY A 1 94 ? 4.589 5.856 2.977 1.00 95.44 94 GLY A CA 1
ATOM 756 C C . GLY A 1 94 ? 3.582 6.279 4.048 1.00 95.44 94 GLY A C 1
ATOM 757 O O . GLY A 1 94 ? 3.910 6.964 5.017 1.00 95.44 94 GLY A O 1
ATOM 758 N N . ALA A 1 95 ? 2.331 5.881 3.854 1.00 97.25 95 ALA A N 1
ATOM 759 C CA . ALA A 1 95 ? 1.248 6.115 4.797 1.00 97.25 95 ALA A CA 1
ATOM 760 C C . ALA A 1 95 ? 0.144 5.074 4.621 1.00 97.25 95 ALA A C 1
ATOM 762 O O . ALA A 1 95 ? -0.169 4.659 3.504 1.00 97.25 95 ALA A O 1
ATOM 763 N N . PHE A 1 96 ? -0.507 4.708 5.719 1.00 97.25 96 PHE A N 1
ATOM 764 C CA . PHE A 1 96 ? -1.771 3.995 5.656 1.00 97.25 96 PHE A CA 1
ATOM 765 C C . PHE A 1 96 ? -2.921 4.950 5.349 1.00 97.25 96 PHE A C 1
ATOM 767 O O . PHE A 1 96 ? -3.002 6.059 5.880 1.00 97.25 96 PHE A O 1
ATOM 774 N N . GLN A 1 97 ? -3.841 4.495 4.512 1.00 96.25 97 GLN A N 1
ATOM 775 C CA . GLN A 1 97 ? -5.034 5.213 4.102 1.00 96.25 97 GLN A CA 1
ATOM 776 C C . GLN A 1 97 ? -6.254 4.325 4.318 1.00 96.25 97 GLN A C 1
ATOM 778 O O . GLN A 1 97 ? -6.247 3.136 3.988 1.00 96.25 97 GLN A O 1
ATOM 783 N N . PHE A 1 98 ? -7.310 4.927 4.854 1.00 94.94 98 PHE A N 1
ATOM 784 C CA . PHE A 1 98 ? -8.614 4.296 4.963 1.00 94.94 98 PHE A CA 1
ATOM 785 C C . PHE A 1 98 ? -9.447 4.644 3.731 1.00 94.94 98 PHE A C 1
ATOM 787 O O . PHE A 1 98 ? -9.662 5.820 3.440 1.00 94.94 98 PHE A O 1
ATOM 794 N N . LEU A 1 99 ? -9.905 3.625 3.007 1.00 92.56 99 LEU A N 1
ATOM 795 C CA . LEU A 1 99 ? -10.669 3.787 1.779 1.00 92.56 99 LEU A CA 1
ATOM 796 C C . LEU A 1 99 ? -12.090 3.247 1.958 1.00 92.56 99 LEU A C 1
ATOM 798 O O . LEU A 1 99 ? -12.283 2.025 1.967 1.00 92.56 99 LEU A O 1
ATOM 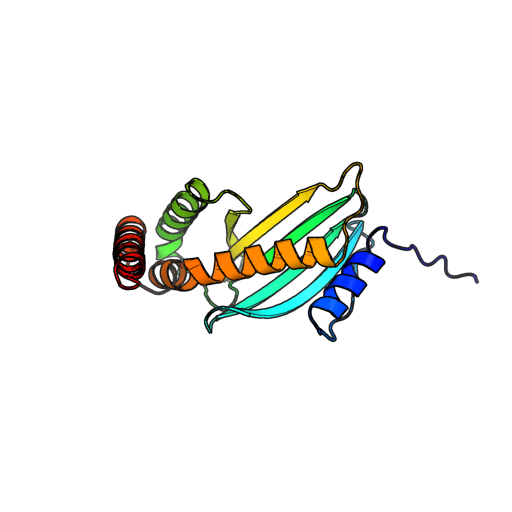802 N N . PRO A 1 100 ? -13.098 4.128 2.069 1.00 83.62 100 PRO A N 1
ATOM 803 C CA . PRO A 1 100 ? -14.484 3.721 1.929 1.00 83.62 100 PRO A CA 1
ATOM 804 C C . PRO A 1 100 ? -14.775 3.462 0.444 1.00 83.62 100 PRO A C 1
ATOM 806 O O . PRO A 1 100 ? -14.875 4.393 -0.351 1.00 83.62 100 PRO A O 1
ATOM 809 N N . MET A 1 101 ? -14.890 2.194 0.058 1.00 82.44 101 MET A N 1
ATOM 810 C CA . MET A 1 101 ? -15.437 1.788 -1.238 1.00 82.44 101 MET A CA 1
ATOM 811 C C . MET A 1 101 ? -16.929 1.443 -1.086 1.00 82.44 101 MET A C 1
ATOM 813 O O . MET A 1 101 ? -17.362 1.150 0.031 1.00 82.44 101 MET A O 1
ATOM 817 N N . PRO A 1 102 ? -17.716 1.436 -2.182 1.00 76.75 102 PRO A N 1
ATOM 818 C CA . PRO A 1 102 ? -19.157 1.173 -2.126 1.00 76.75 102 PRO A CA 1
ATOM 819 C C . PRO A 1 102 ? -19.541 -0.090 -1.337 1.00 76.75 102 PRO A C 1
ATOM 821 O O . PRO A 1 102 ? -20.466 -0.040 -0.532 1.00 76.75 102 PRO A O 1
ATOM 824 N N . ASP A 1 103 ? -18.769 -1.172 -1.490 1.00 79.75 103 ASP A N 1
ATOM 825 C CA . ASP A 1 103 ? -19.083 -2.480 -0.892 1.00 79.75 103 ASP A CA 1
ATOM 826 C C . ASP A 1 103 ? -18.094 -2.926 0.196 1.00 79.75 103 ASP A C 1
ATOM 828 O O . ASP A 1 103 ? -18.278 -3.964 0.830 1.00 79.75 103 ASP A O 1
ATOM 832 N N . GLN A 1 104 ? -17.022 -2.165 0.426 1.00 84.88 104 GLN A N 1
ATOM 833 C CA . GLN A 1 104 ? -15.959 -2.551 1.353 1.00 84.88 104 GLN A CA 1
ATOM 834 C C . GLN A 1 104 ? -15.246 -1.335 1.932 1.00 84.88 104 GLN A C 1
ATOM 836 O O . GLN A 1 104 ? -15.046 -0.324 1.267 1.00 84.88 104 GLN A O 1
ATOM 841 N N . ARG A 1 105 ? -14.809 -1.441 3.184 1.00 89.50 105 ARG A N 1
ATOM 842 C CA . ARG A 1 105 ? -13.964 -0.435 3.833 1.00 89.50 105 ARG A CA 1
ATOM 843 C C . ARG A 1 105 ? -12.607 -1.070 4.051 1.00 89.50 105 ARG A C 1
ATOM 845 O O . ARG A 1 105 ? -12.491 -1.972 4.877 1.00 89.50 105 ARG A O 1
ATOM 852 N N . VAL A 1 106 ? -11.611 -0.642 3.288 1.00 92.25 106 VAL A N 1
ATOM 853 C CA . VAL A 1 106 ? -10.290 -1.278 3.305 1.00 92.25 106 VAL A CA 1
ATOM 854 C C . VAL A 1 106 ? -9.231 -0.321 3.808 1.00 92.25 106 VAL A C 1
ATOM 856 O O . VAL A 1 106 ? -9.338 0.899 3.670 1.00 92.25 106 VAL A O 1
ATOM 859 N N . VAL A 1 107 ? -8.173 -0.902 4.352 1.00 95.19 107 VAL A N 1
ATOM 860 C CA . VAL A 1 107 ? -6.926 -0.199 4.615 1.00 95.19 107 VAL A CA 1
ATOM 861 C C . VAL A 1 107 ? -5.967 -0.495 3.468 1.00 95.19 107 VAL A C 1
ATOM 863 O O . VAL A 1 107 ? -5.849 -1.642 3.026 1.00 95.19 107 VAL A O 1
ATOM 866 N N . ARG A 1 108 ? -5.278 0.535 2.976 1.00 95.62 108 ARG A N 1
ATOM 867 C CA . ARG A 1 108 ? -4.103 0.360 2.116 1.00 95.62 108 ARG A CA 1
ATOM 868 C C . ARG A 1 108 ? -2.906 1.076 2.705 1.00 95.62 108 ARG A C 1
ATOM 870 O O . ARG A 1 108 ? -3.063 2.157 3.261 1.00 95.62 108 ARG A O 1
ATOM 877 N N . TRP A 1 109 ? -1.724 0.517 2.529 1.00 97.50 109 TRP A N 1
ATOM 878 C CA . TRP A 1 109 ? -0.489 1.283 2.603 1.00 97.50 109 TRP A CA 1
ATOM 879 C C . TRP A 1 109 ? -0.187 1.860 1.220 1.00 97.50 109 TRP A C 1
ATOM 881 O O . TRP A 1 109 ? -0.394 1.182 0.214 1.00 97.50 109 TRP A O 1
ATOM 891 N N . HIS A 1 110 ? 0.249 3.112 1.168 1.00 98.12 110 HIS A N 1
ATOM 892 C CA . HIS A 1 110 ? 0.585 3.816 -0.060 1.00 98.12 110 HIS A CA 1
ATOM 893 C C . HIS A 1 110 ? 1.928 4.528 0.088 1.00 98.12 110 HIS A C 1
ATOM 895 O O . HIS A 1 110 ? 2.166 5.210 1.089 1.00 98.12 110 HIS A O 1
ATOM 901 N N . HIS A 1 111 ? 2.777 4.416 -0.926 1.00 97.62 111 HIS A N 1
ATOM 902 C CA . HIS A 1 111 ? 3.999 5.190 -1.040 1.00 97.62 111 HIS A CA 1
ATOM 903 C C . HIS A 1 111 ? 4.229 5.631 -2.480 1.00 97.62 111 HIS A C 1
ATOM 905 O O . HIS A 1 111 ? 4.313 4.792 -3.370 1.00 97.62 111 HIS A O 1
ATOM 911 N N . ALA A 1 112 ? 4.373 6.940 -2.656 1.00 96.31 112 ALA A N 1
ATOM 912 C CA . ALA A 1 112 ? 4.731 7.576 -3.911 1.00 96.31 112 ALA A CA 1
ATOM 913 C C . ALA A 1 112 ? 6.195 8.023 -3.846 1.00 96.31 112 ALA A C 1
ATOM 915 O O . ALA A 1 112 ? 6.613 8.633 -2.854 1.00 96.31 112 ALA A O 1
ATOM 916 N N . THR A 1 113 ? 6.973 7.718 -4.880 1.00 94.94 113 THR A N 1
ATOM 917 C CA . THR A 1 113 ? 8.343 8.212 -5.059 1.00 94.94 113 THR A CA 1
ATOM 918 C C . THR A 1 113 ? 8.444 8.945 -6.384 1.00 94.94 113 THR A C 1
ATOM 920 O O . THR A 1 113 ? 8.110 8.386 -7.425 1.00 94.94 113 THR A O 1
ATOM 923 N N . ASP A 1 114 ? 8.944 10.173 -6.325 1.00 94.44 114 ASP A N 1
ATOM 924 C CA . ASP A 1 114 ? 9.318 10.956 -7.495 1.00 94.44 114 ASP A CA 1
ATOM 925 C C . ASP A 1 114 ? 10.776 10.659 -7.862 1.00 94.44 114 ASP A C 1
ATOM 927 O O . ASP A 1 114 ? 11.678 10.813 -7.030 1.00 94.44 114 ASP A O 1
ATOM 931 N N . PHE A 1 115 ? 11.000 10.190 -9.088 1.00 91.19 115 PHE A N 1
ATOM 932 C CA . PHE A 1 115 ? 12.327 9.923 -9.632 1.00 91.19 115 PHE A CA 1
ATOM 933 C C . PHE A 1 115 ? 12.839 11.040 -10.546 1.00 91.19 115 PHE A C 1
ATOM 935 O O . PHE A 1 115 ? 13.853 10.814 -11.211 1.00 91.19 115 PHE A O 1
ATOM 942 N N . GLU A 1 116 ? 12.217 12.224 -10.580 1.00 88.50 116 GLU A N 1
ATOM 943 C CA . GLU A 1 116 ? 12.644 13.351 -11.415 1.00 88.50 116 GLU A CA 1
ATOM 944 C C . GLU A 1 116 ? 14.170 13.573 -11.341 1.00 88.50 116 GLU A C 1
ATOM 946 O O . GLU A 1 116 ? 14.785 13.673 -10.276 1.00 88.50 116 GLU A O 1
ATOM 951 N N . GLY A 1 117 ? 14.816 13.610 -12.511 1.00 82.50 117 GLY A N 1
ATOM 952 C CA . GLY A 1 117 ? 16.272 13.759 -12.623 1.00 82.50 117 GLY A CA 1
ATOM 953 C C . GLY A 1 117 ? 17.082 12.480 -12.365 1.00 82.50 117 GLY A C 1
ATOM 954 O O . GLY A 1 117 ? 18.313 12.515 -12.409 1.00 82.50 117 GLY A O 1
ATOM 955 N N . SER A 1 118 ? 16.422 11.344 -12.149 1.00 85.50 118 SER A N 1
ATOM 956 C CA . SER A 1 118 ? 17.016 10.012 -12.020 1.00 85.50 118 SER A CA 1
ATOM 957 C C . SER A 1 118 ? 16.230 8.980 -12.842 1.00 85.50 118 SER A C 1
ATOM 959 O O . SER A 1 118 ? 15.249 9.313 -13.498 1.00 85.50 118 SER A O 1
ATOM 961 N N . ASN A 1 119 ? 16.684 7.724 -12.865 1.00 82.38 119 ASN A N 1
ATOM 962 C CA . ASN A 1 119 ? 15.931 6.631 -13.481 1.00 82.38 119 ASN A CA 1
ATOM 963 C C . ASN A 1 119 ? 15.643 5.571 -12.415 1.00 82.38 119 ASN A C 1
ATOM 965 O O . ASN A 1 119 ? 16.602 5.058 -11.822 1.00 82.38 119 ASN A O 1
ATOM 969 N N . PRO A 1 120 ? 14.372 5.202 -12.178 1.00 87.81 120 PRO A N 1
ATOM 970 C CA . PRO A 1 120 ? 14.067 4.100 -11.285 1.00 87.81 120 PRO A CA 1
ATOM 971 C C . PRO A 1 120 ? 14.651 2.803 -11.847 1.00 87.81 120 PRO A C 1
ATOM 973 O O . PRO A 1 120 ? 14.576 2.521 -13.044 1.00 87.81 120 PRO A O 1
ATOM 976 N N . THR A 1 121 ? 15.239 2.001 -10.964 1.00 92.56 121 THR A N 1
ATOM 977 C CA . THR A 1 121 ? 15.711 0.650 -11.288 1.00 92.56 121 THR A CA 1
ATOM 978 C C . THR A 1 121 ? 14.764 -0.382 -10.688 1.00 92.56 121 THR A C 1
ATOM 980 O O . THR A 1 121 ? 14.083 -0.090 -9.701 1.00 92.56 121 THR A O 1
ATOM 983 N N . GLY A 1 122 ? 14.759 -1.605 -11.229 1.00 93.94 122 GLY A N 1
ATOM 984 C CA . GLY A 1 122 ? 14.013 -2.717 -10.627 1.00 93.94 122 GLY A CA 1
ATOM 985 C C . GLY A 1 122 ? 14.376 -2.926 -9.154 1.00 93.94 122 GLY A C 1
ATOM 986 O O . GLY A 1 122 ? 13.491 -3.073 -8.315 1.00 93.94 122 GLY A O 1
ATOM 987 N N . THR A 1 123 ? 15.661 -2.785 -8.817 1.00 94.56 123 THR A N 1
ATOM 988 C CA . THR A 1 123 ? 16.156 -2.865 -7.440 1.00 94.56 123 THR A CA 1
ATOM 989 C C . THR A 1 123 ? 15.569 -1.782 -6.542 1.00 94.56 123 THR A C 1
ATOM 991 O O . THR A 1 123 ? 15.175 -2.067 -5.412 1.00 94.56 123 THR A O 1
ATOM 994 N N . THR A 1 124 ? 15.481 -0.533 -7.010 1.00 93.69 124 THR A N 1
ATOM 995 C CA . THR A 1 124 ? 14.898 0.551 -6.205 1.00 93.69 124 THR A CA 1
ATOM 996 C C . THR A 1 124 ? 13.410 0.319 -5.953 1.00 93.69 124 THR A C 1
ATOM 998 O O . THR A 1 124 ? 12.950 0.491 -4.824 1.00 93.69 124 THR A O 1
ATOM 1001 N N . ILE A 1 125 ? 12.673 -0.140 -6.970 1.00 96.06 125 ILE A N 1
ATOM 1002 C CA . ILE A 1 125 ? 11.260 -0.522 -6.833 1.00 96.06 125 ILE A CA 1
ATOM 1003 C C . ILE A 1 125 ? 11.125 -1.659 -5.816 1.00 96.06 125 ILE A C 1
ATOM 1005 O O . ILE A 1 125 ? 10.340 -1.543 -4.875 1.00 96.06 125 ILE A O 1
ATOM 1009 N N . ARG A 1 126 ? 11.946 -2.712 -5.938 1.00 96.38 126 ARG A N 1
ATOM 1010 C CA . ARG A 1 126 ? 11.969 -3.836 -4.995 1.00 96.38 126 ARG A CA 1
ATOM 1011 C C . ARG A 1 126 ? 12.181 -3.367 -3.562 1.00 96.38 126 ARG A C 1
ATOM 1013 O O . ARG A 1 126 ? 11.445 -3.790 -2.678 1.00 96.38 126 ARG A O 1
ATOM 1020 N N . LEU A 1 127 ? 13.168 -2.507 -3.314 1.00 94.88 127 LEU A N 1
ATOM 1021 C CA . LEU A 1 127 ? 13.456 -2.010 -1.966 1.00 94.88 127 LEU A CA 1
ATOM 1022 C C . LEU A 1 127 ? 12.261 -1.258 -1.370 1.00 94.88 127 LEU A C 1
ATOM 1024 O O . LEU A 1 127 ? 11.910 -1.493 -0.215 1.00 94.88 127 LEU A O 1
ATOM 1028 N N . ASN A 1 128 ? 11.600 -0.406 -2.156 1.00 95.31 128 ASN A N 1
ATOM 1029 C CA . ASN A 1 128 ? 10.406 0.305 -1.703 1.00 95.31 128 ASN A CA 1
ATOM 1030 C C . ASN A 1 128 ? 9.231 -0.648 -1.430 1.00 95.31 128 ASN A C 1
ATOM 1032 O O . ASN A 1 128 ? 8.548 -0.495 -0.416 1.00 95.31 128 ASN A O 1
ATOM 1036 N N . VAL A 1 129 ? 9.030 -1.662 -2.279 1.00 96.69 129 VAL A N 1
ATOM 1037 C CA . VAL A 1 129 ? 8.014 -2.704 -2.067 1.00 96.69 129 VAL A CA 1
ATOM 1038 C C . VAL A 1 129 ? 8.303 -3.489 -0.789 1.00 96.69 129 VAL A C 1
ATOM 1040 O O . VAL A 1 129 ? 7.422 -3.604 0.055 1.00 96.69 129 VAL A O 1
ATOM 1043 N N . VAL A 1 130 ? 9.533 -3.974 -0.595 1.00 95.44 130 VAL A N 1
ATOM 1044 C CA . VAL A 1 130 ? 9.933 -4.724 0.609 1.00 95.44 130 VAL A CA 1
ATOM 1045 C C . VAL A 1 130 ? 9.730 -3.887 1.872 1.00 95.44 130 VAL A C 1
ATOM 1047 O O . VAL A 1 130 ? 9.153 -4.379 2.839 1.00 95.44 130 VAL A O 1
ATOM 1050 N N . ASN A 1 131 ? 10.117 -2.609 1.855 1.00 94.75 131 ASN A N 1
ATOM 1051 C CA . ASN A 1 131 ? 9.875 -1.699 2.977 1.00 94.75 131 ASN A CA 1
ATOM 1052 C C . ASN A 1 131 ? 8.376 -1.539 3.275 1.00 94.75 131 ASN A C 1
ATOM 1054 O O . ASN A 1 131 ? 7.971 -1.536 4.440 1.00 94.75 131 ASN A O 1
ATOM 1058 N N . GLY A 1 132 ? 7.547 -1.430 2.235 1.00 95.88 132 GLY A N 1
ATOM 1059 C CA . GLY A 1 132 ? 6.094 -1.394 2.372 1.00 95.88 132 GLY A CA 1
ATOM 1060 C C . GLY A 1 132 ? 5.531 -2.679 2.974 1.00 95.88 132 GLY A C 1
ATOM 1061 O O . GLY A 1 132 ? 4.739 -2.618 3.911 1.00 95.88 132 GLY A O 1
ATOM 1062 N N . LEU A 1 133 ? 5.976 -3.843 2.494 1.00 95.88 133 LEU A N 1
ATOM 1063 C CA . LEU A 1 133 ? 5.539 -5.148 2.997 1.00 95.88 133 LEU A CA 1
ATOM 1064 C C . LEU A 1 133 ? 5.922 -5.347 4.467 1.00 95.88 133 LEU A C 1
ATOM 1066 O O . LEU A 1 133 ? 5.074 -5.761 5.254 1.00 95.88 133 LEU A O 1
ATOM 1070 N N . GLU A 1 134 ? 7.147 -4.998 4.867 1.00 95.00 134 GLU A N 1
ATOM 1071 C CA . GLU A 1 134 ? 7.566 -5.064 6.274 1.00 95.00 134 GLU A CA 1
ATOM 1072 C C . GLU A 1 134 ? 6.791 -4.068 7.148 1.00 95.00 134 GLU A C 1
ATOM 1074 O O . GLU A 1 134 ? 6.398 -4.402 8.265 1.00 95.00 134 GLU A O 1
ATOM 1079 N N . THR A 1 135 ? 6.476 -2.876 6.630 1.00 95.00 135 THR A N 1
ATOM 1080 C CA . THR A 1 135 ? 5.626 -1.906 7.343 1.00 95.00 135 THR A CA 1
ATOM 1081 C C . THR A 1 135 ? 4.213 -2.452 7.551 1.00 95.00 135 THR A C 1
ATOM 1083 O O . THR A 1 135 ? 3.673 -2.379 8.655 1.00 95.00 135 THR A O 1
ATOM 1086 N N . VAL A 1 136 ? 3.611 -3.035 6.510 1.00 95.19 136 VAL A N 1
ATOM 1087 C CA . VAL A 1 136 ? 2.292 -3.676 6.601 1.00 95.19 136 VAL A CA 1
ATOM 1088 C C . VAL A 1 136 ? 2.330 -4.829 7.593 1.00 95.19 136 VAL A C 1
ATOM 1090 O O . VAL A 1 136 ? 1.465 -4.893 8.457 1.00 95.19 136 VAL A O 1
ATOM 1093 N N . LYS A 1 137 ? 3.348 -5.690 7.528 1.00 94.25 137 LYS A N 1
ATOM 1094 C CA . LYS A 1 137 ? 3.539 -6.805 8.461 1.00 94.25 137 LYS A CA 1
ATOM 1095 C C . LYS A 1 137 ? 3.610 -6.334 9.907 1.00 94.25 137 LYS A C 1
ATOM 1097 O O . LYS A 1 137 ? 2.931 -6.899 10.754 1.00 94.25 137 LYS A O 1
ATOM 1102 N N . HIS A 1 138 ? 4.398 -5.294 10.172 1.00 93.31 138 HIS A N 1
ATOM 1103 C CA . HIS A 1 138 ? 4.604 -4.761 11.514 1.00 93.31 138 HIS A CA 1
ATOM 1104 C C . HIS A 1 138 ? 3.301 -4.258 12.148 1.00 93.31 138 HIS A C 1
ATOM 1106 O O . HIS A 1 138 ? 3.086 -4.461 13.335 1.00 93.31 138 HIS A O 1
ATOM 1112 N N . TYR A 1 139 ? 2.409 -3.645 11.364 1.00 93.50 139 TYR A N 1
ATOM 1113 C CA . TYR A 1 139 ? 1.152 -3.089 11.875 1.00 93.50 139 TYR A CA 1
ATOM 1114 C C . TYR A 1 139 ? -0.087 -3.958 11.609 1.00 93.50 139 TYR A C 1
ATOM 1116 O O . TYR A 1 139 ? -1.180 -3.583 12.035 1.00 93.50 139 TYR A O 1
ATOM 1124 N N . ALA A 1 140 ? 0.048 -5.100 10.927 1.00 91.94 140 ALA A N 1
ATOM 1125 C CA . ALA A 1 140 ? -1.087 -5.899 10.461 1.00 91.94 140 ALA A CA 1
ATOM 1126 C C . ALA A 1 140 ? -2.014 -6.326 11.604 1.00 91.94 140 ALA A C 1
ATOM 1128 O O . ALA A 1 140 ? -3.223 -6.114 11.514 1.00 91.94 140 ALA A O 1
ATOM 1129 N N . ASP A 1 141 ? -1.454 -6.860 12.690 1.00 89.88 141 ASP A N 1
ATOM 1130 C CA . ASP A 1 141 ? -2.235 -7.360 13.826 1.00 89.88 141 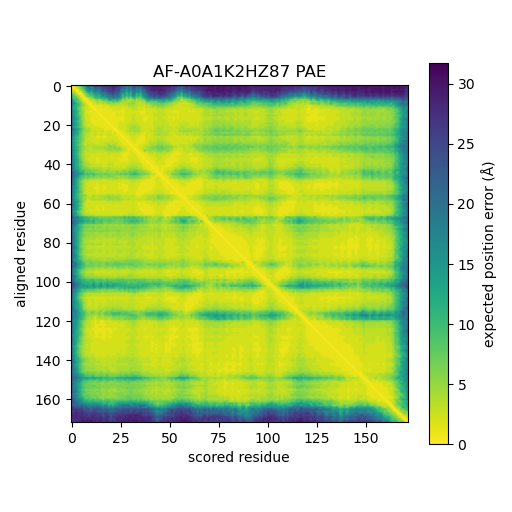ASP A CA 1
ATOM 1131 C C . ASP A 1 141 ? -2.921 -6.230 14.596 1.00 89.88 141 ASP A C 1
ATOM 1133 O O . ASP A 1 141 ? -4.079 -6.351 14.991 1.00 89.88 141 ASP A O 1
ATOM 1137 N N . LEU A 1 142 ? -2.246 -5.087 14.738 1.00 93.19 142 LEU A N 1
ATOM 1138 C CA . LEU A 1 142 ? -2.817 -3.887 15.345 1.00 93.19 142 LEU A CA 1
ATOM 1139 C C . LEU A 1 142 ? -4.012 -3.361 14.533 1.00 93.19 142 LEU A C 1
ATOM 1141 O O . LEU A 1 142 ? -5.066 -3.038 15.089 1.00 93.19 142 LEU A O 1
ATOM 1145 N N . ILE A 1 143 ? -3.866 -3.302 13.207 1.00 93.88 143 ILE A N 1
ATOM 1146 C CA . ILE A 1 143 ? -4.947 -2.907 12.300 1.00 93.88 143 ILE A CA 1
ATOM 1147 C C . ILE A 1 143 ? -6.084 -3.939 12.366 1.00 93.88 143 ILE A C 1
ATOM 1149 O O . ILE A 1 143 ? -7.247 -3.548 12.474 1.00 93.88 143 ILE A O 1
ATOM 1153 N N . ALA A 1 144 ? -5.774 -5.240 12.386 1.00 90.75 144 ALA A N 1
ATOM 1154 C CA . ALA A 1 144 ? -6.756 -6.318 12.517 1.00 90.75 144 ALA A CA 1
ATOM 1155 C C . ALA A 1 144 ? -7.568 -6.212 13.809 1.00 90.75 144 ALA A C 1
ATOM 1157 O O . ALA A 1 144 ? -8.795 -6.353 13.785 1.00 90.75 144 ALA A O 1
ATOM 1158 N N . ALA A 1 145 ? -6.896 -5.922 14.923 1.00 91.19 145 ALA A N 1
ATOM 1159 C CA . ALA A 1 145 ? -7.517 -5.796 16.229 1.00 91.19 145 ALA A CA 1
ATOM 1160 C C . ALA A 1 145 ? -8.597 -4.707 16.221 1.00 91.19 145 ALA A C 1
ATOM 1162 O O . ALA A 1 145 ? -9.734 -4.968 16.613 1.00 91.19 145 ALA A O 1
ATOM 1163 N N . VAL A 1 146 ? -8.313 -3.524 15.673 1.00 93.56 146 VAL A N 1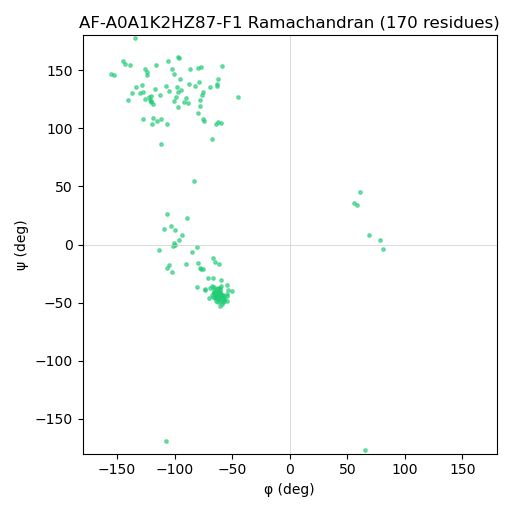
ATOM 1164 C CA . VAL A 1 146 ? -9.319 -2.452 15.563 1.00 93.56 146 VAL A CA 1
ATOM 1165 C C . VAL A 1 146 ? -10.362 -2.750 14.479 1.00 93.56 146 VAL A C 1
ATOM 1167 O O . VAL A 1 146 ? -11.547 -2.493 14.678 1.00 93.56 146 VAL A O 1
ATOM 1170 N N . ALA A 1 147 ? -9.963 -3.321 13.338 1.00 90.94 147 ALA A N 1
ATOM 1171 C CA . ALA A 1 147 ? -10.870 -3.585 12.218 1.00 90.94 147 ALA A CA 1
ATOM 1172 C C . ALA A 1 147 ? -11.958 -4.620 12.550 1.00 90.94 147 ALA A C 1
ATOM 1174 O O . ALA A 1 147 ? -13.117 -4.465 12.145 1.00 90.94 147 ALA A O 1
ATOM 1175 N N . LEU A 1 148 ? -11.578 -5.691 13.253 1.00 87.00 148 LEU A N 1
ATOM 1176 C CA . LEU A 1 148 ? -12.407 -6.884 13.436 1.00 87.00 148 LEU A CA 1
ATOM 1177 C C . LEU A 1 148 ? -13.078 -6.942 14.812 1.00 87.00 148 LEU A C 1
ATOM 1179 O O . LEU A 1 148 ? -14.135 -7.576 14.948 1.00 87.00 148 LEU A O 1
ATOM 1183 N N . THR A 1 149 ? -12.520 -6.261 15.816 1.00 87.75 149 THR A N 1
ATOM 1184 C CA . THR A 1 149 ? -13.023 -6.282 17.198 1.00 87.75 149 THR A CA 1
ATOM 1185 C C . THR A 1 149 ? -13.717 -4.965 17.585 1.00 87.75 149 THR A C 1
ATOM 1187 O O . THR A 1 149 ? -14.053 -4.148 16.731 1.00 87.75 149 THR A O 1
ATOM 1190 N N . ASN A 1 150 ? -14.008 -4.789 18.879 1.00 85.31 150 ASN A N 1
ATOM 1191 C CA . ASN A 1 150 ? -14.513 -3.536 19.452 1.00 85.31 150 ASN A CA 1
ATOM 1192 C C . ASN A 1 150 ? -13.423 -2.750 20.201 1.00 85.31 150 ASN A C 1
ATOM 1194 O O . ASN A 1 150 ? -13.740 -1.882 21.017 1.00 85.31 150 ASN A O 1
ATOM 1198 N N . GLN A 1 151 ? -12.150 -3.083 19.982 1.00 90.62 151 GLN A N 1
ATOM 1199 C CA . GLN A 1 151 ? -11.033 -2.406 20.623 1.00 90.62 151 GLN A CA 1
ATOM 1200 C C . GLN A 1 151 ? -10.888 -0.979 20.087 1.00 90.62 151 GLN A C 1
ATOM 1202 O O . GLN A 1 151 ? -10.975 -0.731 18.886 1.00 90.62 151 GLN A O 1
ATOM 1207 N N . LYS A 1 152 ? -10.668 -0.031 21.002 1.00 93.75 152 LYS A N 1
ATOM 1208 C CA . LYS A 1 152 ? -10.398 1.366 20.656 1.00 93.75 152 LYS A CA 1
ATOM 1209 C C . LYS A 1 152 ? -8.961 1.538 20.168 1.00 93.75 152 LYS A C 1
ATOM 1211 O O . LYS A 1 152 ? -8.070 0.797 20.583 1.00 93.75 152 LYS A O 1
ATOM 1216 N N . ALA A 1 153 ? -8.745 2.544 19.327 1.00 94.06 153 ALA A N 1
ATOM 1217 C CA . ALA A 1 153 ? -7.454 2.821 18.700 1.00 94.06 153 ALA A CA 1
ATOM 1218 C C . ALA A 1 153 ? -6.324 3.060 19.713 1.00 94.06 153 ALA A C 1
ATOM 1220 O O . ALA A 1 153 ? -5.227 2.533 19.554 1.00 94.06 153 ALA A O 1
ATOM 1221 N N . ASP A 1 154 ? -6.601 3.834 20.762 1.00 94.06 154 ASP A N 1
ATOM 1222 C CA . ASP A 1 154 ? -5.654 4.171 21.826 1.00 94.06 154 ASP A CA 1
ATOM 1223 C C . ASP A 1 154 ? -5.234 2.942 22.640 1.00 94.06 154 ASP A C 1
ATOM 1225 O O . ASP A 1 154 ? -4.045 2.726 22.872 1.00 94.06 154 ASP A O 1
ATOM 1229 N N . ALA A 1 155 ? -6.202 2.108 23.021 1.00 93.38 155 ALA A N 1
ATOM 1230 C CA . ALA A 1 155 ? -5.967 0.872 23.754 1.00 93.38 155 ALA A CA 1
ATOM 1231 C C . ALA A 1 155 ? -5.160 -0.133 22.921 1.00 93.38 155 ALA A C 1
ATOM 1233 O O . ALA A 1 155 ? -4.180 -0.683 23.417 1.00 93.38 155 ALA A O 1
ATOM 1234 N N . ALA A 1 156 ? -5.536 -0.327 21.652 1.00 93.12 156 ALA A N 1
ATOM 1235 C CA . ALA A 1 156 ? -4.825 -1.226 20.747 1.00 93.12 156 ALA A CA 1
ATOM 1236 C C . ALA A 1 156 ? -3.380 -0.759 20.519 1.00 93.12 156 ALA A C 1
ATOM 1238 O O . ALA A 1 156 ? -2.439 -1.546 20.601 1.00 93.12 156 ALA A O 1
ATOM 1239 N N . PHE A 1 157 ? -3.181 0.545 20.301 1.00 92.81 157 PHE A N 1
ATOM 1240 C CA . PHE A 1 157 ? -1.849 1.107 20.099 1.00 92.81 157 PHE A CA 1
ATOM 1241 C C . PHE A 1 157 ? -0.976 0.999 21.362 1.00 92.81 157 PHE A C 1
ATOM 1243 O O . PHE A 1 157 ? 0.216 0.717 21.265 1.00 92.81 157 PHE A O 1
ATOM 1250 N N . ALA A 1 158 ? -1.545 1.198 22.554 1.00 91.94 158 ALA A N 1
ATOM 1251 C CA . ALA A 1 158 ? -0.813 1.039 23.810 1.00 91.94 158 ALA A CA 1
ATOM 1252 C C . ALA A 1 158 ? -0.342 -0.410 24.029 1.00 91.94 158 ALA A C 1
ATOM 1254 O O . ALA A 1 158 ? 0.817 -0.626 24.379 1.00 91.94 158 ALA A O 1
ATOM 1255 N N . GLU A 1 159 ? -1.211 -1.391 23.776 1.00 91.44 159 GLU A N 1
ATOM 1256 C CA . GLU A 1 159 ? -0.883 -2.821 23.855 1.00 91.44 159 GLU A CA 1
ATOM 1257 C C . GLU A 1 159 ? 0.210 -3.212 22.848 1.00 91.44 159 GLU A C 1
ATOM 1259 O O . GLU A 1 159 ? 1.181 -3.894 23.189 1.00 91.44 159 GLU A O 1
ATOM 1264 N N . PHE A 1 160 ? 0.113 -2.694 21.623 1.00 91.44 160 PHE A N 1
ATOM 1265 C CA . PHE A 1 160 ? 1.135 -2.864 20.594 1.00 91.44 160 PHE A CA 1
ATOM 1266 C C . PHE A 1 160 ? 2.509 -2.334 21.035 1.00 91.44 160 PHE A C 1
ATOM 1268 O O . PHE A 1 160 ? 3.526 -3.002 20.862 1.00 91.44 160 PHE A O 1
ATOM 1275 N N . MET A 1 161 ? 2.561 -1.152 21.653 1.00 88.38 161 MET A N 1
ATOM 1276 C CA . MET A 1 161 ? 3.826 -0.595 22.138 1.00 88.38 161 MET A CA 1
ATOM 1277 C C . MET A 1 161 ? 4.415 -1.398 23.305 1.00 88.38 161 MET A C 1
ATOM 1279 O O . MET A 1 161 ? 5.632 -1.529 23.384 1.00 88.38 161 MET A O 1
ATOM 1283 N N . GLN A 1 162 ? 3.580 -1.937 24.200 1.00 87.94 162 GLN A N 1
ATOM 1284 C CA . GLN A 1 162 ? 4.044 -2.758 25.328 1.00 87.94 162 GLN A CA 1
ATOM 1285 C C . GLN A 1 162 ? 4.664 -4.075 24.852 1.00 87.94 162 GLN A C 1
ATOM 1287 O O . GLN A 1 162 ? 5.749 -4.445 25.293 1.00 87.94 162 GLN A O 1
ATOM 1292 N N . THR A 1 163 ? 4.009 -4.755 23.912 1.00 83.62 163 THR A N 1
ATOM 1293 C CA . THR A 1 163 ? 4.510 -6.015 23.337 1.00 83.62 163 THR A CA 1
ATOM 1294 C C . THR A 1 163 ? 5.853 -5.823 22.627 1.00 83.62 163 THR A C 1
ATOM 1296 O O . THR A 1 163 ? 6.792 -6.570 22.888 1.00 83.62 163 THR A O 1
ATOM 1299 N N . HIS A 1 164 ? 6.003 -4.755 21.841 1.00 77.25 164 HIS A N 1
ATOM 1300 C CA . HIS A 1 164 ? 7.233 -4.487 21.086 1.00 77.25 164 HIS A CA 1
ATOM 1301 C C . HIS A 1 164 ? 8.368 -3.862 21.917 1.00 77.25 164 HIS A C 1
ATOM 1303 O O . HIS A 1 164 ? 9.522 -3.881 21.491 1.00 77.25 164 HIS A O 1
ATOM 1309 N N . GLN A 1 165 ? 8.088 -3.321 23.108 1.00 63.31 165 GLN A N 1
ATOM 1310 C CA . GLN A 1 165 ? 9.137 -2.922 24.056 1.00 63.31 165 GLN A CA 1
ATOM 1311 C C . GLN A 1 165 ? 9.789 -4.138 24.726 1.00 63.31 165 GLN A C 1
ATOM 1313 O O . GLN A 1 165 ? 11.007 -4.164 24.885 1.00 63.31 165 GLN A O 1
ATOM 1318 N N . HIS A 1 166 ? 9.009 -5.171 25.052 1.00 52.44 166 HIS A N 1
ATOM 1319 C CA . HIS A 1 166 ? 9.520 -6.376 25.713 1.00 52.44 166 HIS A CA 1
ATOM 1320 C C . HIS A 1 166 ? 10.276 -7.334 24.779 1.00 52.44 166 HIS A C 1
ATOM 1322 O O . HIS A 1 166 ? 11.102 -8.120 25.244 1.00 52.44 166 HIS A O 1
ATOM 1328 N N . GLU A 1 167 ? 10.061 -7.263 23.465 1.00 52.06 167 GLU A N 1
ATOM 1329 C CA . GLU A 1 167 ? 10.850 -8.035 22.493 1.00 52.06 167 GLU A CA 1
ATOM 1330 C C . GLU A 1 167 ? 12.295 -7.524 22.359 1.00 52.06 167 GLU A C 1
ATOM 1332 O O . GLU A 1 167 ? 13.199 -8.320 22.122 1.00 52.06 167 GLU A O 1
ATOM 1337 N N . GLY A 1 168 ? 12.543 -6.229 22.594 1.00 44.19 168 GLY A N 1
ATOM 1338 C CA . GLY A 1 168 ? 13.894 -5.654 22.584 1.00 44.19 168 GLY A CA 1
ATOM 1339 C C . GLY A 1 168 ? 14.734 -5.983 23.826 1.00 44.19 168 GLY A C 1
ATOM 1340 O O . GLY A 1 168 ? 15.961 -5.919 23.771 1.00 44.19 168 GLY A O 1
ATOM 1341 N N . GLU A 1 169 ? 14.093 -6.358 24.937 1.00 40.84 169 GLU A N 1
ATOM 1342 C CA . GLU A 1 169 ? 14.760 -6.655 26.215 1.00 40.84 169 GLU A CA 1
ATOM 1343 C C . GLU A 1 169 ? 15.170 -8.133 26.359 1.00 40.84 169 GLU A C 1
ATOM 1345 O O . GLU A 1 169 ? 16.035 -8.449 27.173 1.00 40.84 169 GLU A O 1
ATOM 1350 N N . ASN A 1 170 ? 14.614 -9.039 25.546 1.00 39.88 170 ASN A N 1
ATOM 1351 C CA . ASN A 1 170 ? 14.882 -10.484 25.617 1.00 39.88 170 ASN A CA 1
ATOM 1352 C C . ASN A 1 170 ? 16.011 -10.972 24.682 1.00 39.88 170 ASN A C 1
ATOM 1354 O O . ASN A 1 170 ? 16.228 -12.177 24.554 1.00 39.88 170 ASN A O 1
ATOM 1358 N N . THR A 1 171 ? 16.740 -10.059 24.034 1.00 42.00 171 THR A N 1
ATOM 1359 C CA . THR A 1 171 ? 17.859 -10.358 23.112 1.00 42.00 171 THR A CA 1
ATOM 1360 C C . THR A 1 171 ? 19.255 -10.044 23.677 1.00 42.00 171 THR A C 1
ATOM 1362 O O . THR A 1 171 ? 20.189 -9.804 22.910 1.00 42.00 171 THR A O 1
ATOM 1365 N N . HIS A 1 172 ? 19.425 -10.059 25.003 1.00 37.84 172 HIS A N 1
ATOM 1366 C CA . HIS A 1 172 ? 20.733 -9.918 25.662 1.00 37.84 172 HIS A CA 1
ATOM 1367 C C . HIS A 1 172 ? 21.218 -11.209 26.318 1.00 37.84 172 HIS A C 1
ATOM 1369 O O . HIS A 1 172 ? 20.454 -11.801 27.110 1.00 37.84 172 HIS A O 1
#

Foldseek 3Di:
DDPPPPDQQCLQQQVQLCVVVVHPFDWDDDPPQAWIKTWDWDAFLNQIWIWMWIQHSQQKIKIKTKSQVQFADPVLQVQLVVLQVVLQVVDDFWGWDWDDDPVGTIIMTMGMDHQVPHHRHSVNVNVNNVVRSVSCNLCVVLSNCSRPHVDGSVRSVVVSVVVVVVVVVPPD

Secondary structure (DSSP, 8-state):
--------TTHHHHHHHHHHHT--PPPEEETTTTEEEEEEEEEETTEEEEEEEEEETTSEEEEEEE-TT-PPPGGGHHHHHHHHHHHHTT-SS-EEEEEE-SS-EEEEEEEEEE-TTS---HHHHHHHHHHHHHHHHHHHHHHHHHHHSS--HHHHHHHHHHHHHHHHHS--

Radius of gyration: 18.2 Å; Cα contacts (8 Å, |Δi|>4): 268; chains: 1; bounding box: 40×28×67 Å